Protein AF-A0A2E4EF09-F1 (afdb_monomer_lite)

Sequence (133 aa):
MNRYTAYLNRLSSGAKNYKALYSLYFTILVFGAIYCLISLTNHYNFRTSALDLGLYTNALYDYVHFQWNDSSVFKMYNENLLADHFDLYLILFSPLSLLFGTYTLLVVQIIALLIGGIGAYRFFGVFGAFSYN

Structure (mmCIF, N/CA/C/O backbone):
data_AF-A0A2E4EF09-F1
#
_entry.id   AF-A0A2E4EF09-F1
#
loop_
_atom_site.group_PDB
_atom_site.id
_atom_site.type_symbol
_atom_site.label_atom_id
_atom_site.label_alt_id
_atom_site.label_comp_id
_atom_site.label_asym_id
_atom_site.label_entity_id
_atom_site.label_seq_id
_atom_site.pdbx_PDB_ins_code
_atom_site.Cartn_x
_atom_site.Cartn_y
_atom_site.Cartn_z
_atom_site.occupancy
_atom_site.B_iso_or_equiv
_atom_site.auth_seq_id
_atom_site.auth_comp_id
_atom_site.auth_asym_id
_atom_site.auth_atom_id
_atom_site.pdbx_PDB_model_num
ATOM 1 N N . MET A 1 1 ? -37.677 -8.044 32.636 1.00 61.81 1 MET A N 1
ATOM 2 C CA . MET A 1 1 ? -36.962 -6.901 32.017 1.00 61.81 1 MET A CA 1
ATOM 3 C C . MET A 1 1 ? -37.975 -6.072 31.230 1.00 61.81 1 MET A C 1
ATOM 5 O O . MET A 1 1 ? -38.711 -6.656 30.445 1.00 61.81 1 MET A O 1
ATOM 9 N N . ASN A 1 2 ? -38.110 -4.767 31.498 1.00 84.56 2 ASN A N 1
ATOM 10 C CA . ASN A 1 2 ? -39.170 -3.930 30.911 1.00 84.56 2 ASN A CA 1
ATOM 11 C C . ASN A 1 2 ? -38.791 -3.496 29.474 1.00 84.56 2 ASN A C 1
ATOM 13 O O . ASN A 1 2 ? -37.615 -3.273 29.180 1.00 84.56 2 ASN A O 1
ATOM 17 N N . ARG A 1 3 ? -39.772 -3.369 28.567 1.00 81.12 3 ARG A N 1
ATOM 18 C CA . ARG A 1 3 ? -39.543 -2.981 27.157 1.00 81.12 3 ARG A CA 1
ATOM 19 C C . ARG A 1 3 ? -38.829 -1.630 27.041 1.00 81.12 3 ARG A C 1
ATOM 21 O O . ARG A 1 3 ? -38.003 -1.447 26.153 1.00 81.12 3 ARG A O 1
ATOM 28 N N . TYR A 1 4 ? -39.092 -0.726 27.983 1.00 75.88 4 TYR A N 1
ATOM 29 C CA . TYR A 1 4 ? -38.447 0.584 28.051 1.00 75.88 4 TYR A CA 1
ATOM 30 C C . TYR A 1 4 ? -36.937 0.482 28.324 1.00 75.88 4 TYR A C 1
ATOM 32 O O . TYR A 1 4 ? -36.133 1.128 27.657 1.00 75.88 4 TYR A O 1
ATOM 40 N N . THR A 1 5 ? -36.524 -0.403 29.239 1.00 79.44 5 THR A N 1
ATOM 41 C CA . THR A 1 5 ? -35.105 -0.635 29.554 1.00 79.44 5 THR A CA 1
ATOM 42 C C . THR A 1 5 ? -34.360 -1.274 28.380 1.00 79.44 5 THR A C 1
ATOM 44 O O . THR A 1 5 ? -33.221 -0.908 28.100 1.00 79.44 5 THR A O 1
ATOM 47 N N . ALA A 1 6 ? -35.010 -2.174 27.634 1.00 76.56 6 ALA A N 1
ATOM 48 C CA . ALA A 1 6 ? -34.440 -2.743 26.411 1.00 76.56 6 ALA A CA 1
ATOM 49 C C . ALA A 1 6 ? -34.241 -1.686 25.304 1.00 76.56 6 ALA A C 1
ATOM 51 O O . ALA A 1 6 ? -33.236 -1.719 24.593 1.00 76.56 6 ALA A O 1
ATOM 52 N N . TYR A 1 7 ? -35.164 -0.725 25.183 1.00 76.81 7 TYR A N 1
ATOM 53 C CA . TYR A 1 7 ? -35.072 0.363 24.206 1.00 76.81 7 TYR A CA 1
ATOM 54 C C . TYR A 1 7 ? -33.916 1.323 24.519 1.00 76.81 7 TYR A C 1
ATOM 56 O O . TYR A 1 7 ? -33.103 1.622 23.645 1.00 76.81 7 TYR A O 1
ATOM 64 N N . LEU A 1 8 ? -33.778 1.732 25.785 1.00 80.38 8 LEU A N 1
ATOM 65 C CA . LEU A 1 8 ? -32.675 2.589 26.233 1.00 80.38 8 LEU A CA 1
ATOM 66 C C . LEU A 1 8 ? -31.306 1.912 26.056 1.00 80.38 8 LEU A C 1
ATOM 68 O O . LEU A 1 8 ? -30.365 2.549 25.584 1.00 80.38 8 LEU A O 1
ATOM 72 N N . ASN A 1 9 ? -31.204 0.609 26.338 1.00 76.62 9 ASN A N 1
ATOM 73 C CA . ASN A 1 9 ? -29.974 -0.153 26.098 1.00 76.62 9 ASN A CA 1
ATOM 74 C C . ASN A 1 9 ? -29.621 -0.247 24.604 1.00 76.62 9 ASN A C 1
ATOM 76 O O . ASN A 1 9 ? -28.446 -0.148 24.248 1.00 76.62 9 ASN A O 1
ATOM 80 N N . ARG A 1 10 ? -30.608 -0.380 23.705 1.00 74.25 10 ARG A N 1
ATOM 81 C CA . ARG A 1 10 ? -30.375 -0.329 22.248 1.00 74.25 10 ARG A CA 1
ATOM 82 C C . ARG A 1 10 ? -29.893 1.044 21.778 1.00 74.25 10 ARG A C 1
ATOM 84 O O . ARG A 1 10 ? -28.962 1.110 20.983 1.00 74.25 10 ARG A O 1
ATOM 91 N N . LEU A 1 11 ? -30.474 2.128 22.289 1.00 76.38 11 LEU A N 1
ATOM 92 C CA . LEU A 1 11 ? -30.035 3.487 21.955 1.00 76.38 11 LEU A CA 1
ATOM 93 C C . LEU A 1 11 ? -28.610 3.765 22.455 1.00 76.38 11 LEU A C 1
ATOM 95 O O . LEU A 1 11 ? -27.786 4.284 21.706 1.00 76.38 11 LEU A O 1
ATOM 99 N N . SER A 1 12 ? -28.300 3.367 23.691 1.00 77.06 12 SER A N 1
ATOM 100 C CA . SER A 1 12 ? -26.972 3.538 24.294 1.00 77.06 12 SER A CA 1
ATOM 101 C C . SER A 1 12 ? -25.892 2.688 23.610 1.00 77.06 12 SER A C 1
ATOM 103 O O . SER A 1 12 ? -24.807 3.184 23.305 1.00 77.06 12 SER A O 1
ATOM 105 N N . SER A 1 13 ? -26.192 1.422 23.296 1.00 71.62 13 SER A N 1
ATOM 106 C CA . SER A 1 13 ? -25.269 0.545 22.557 1.00 71.62 13 SER A CA 1
ATOM 107 C C . SER A 1 13 ? -25.037 1.034 21.130 1.00 71.62 13 SER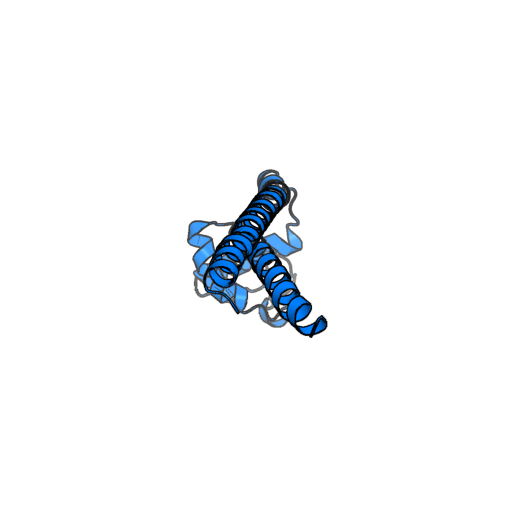 A C 1
ATOM 109 O O . SER A 1 13 ? -23.886 1.127 20.705 1.00 71.62 13 SER A O 1
ATOM 111 N N . GLY A 1 14 ? -26.098 1.454 20.431 1.00 70.12 14 GLY A N 1
ATOM 112 C CA . GLY A 1 14 ? -25.984 2.179 19.167 1.00 70.12 14 GLY A CA 1
ATOM 113 C 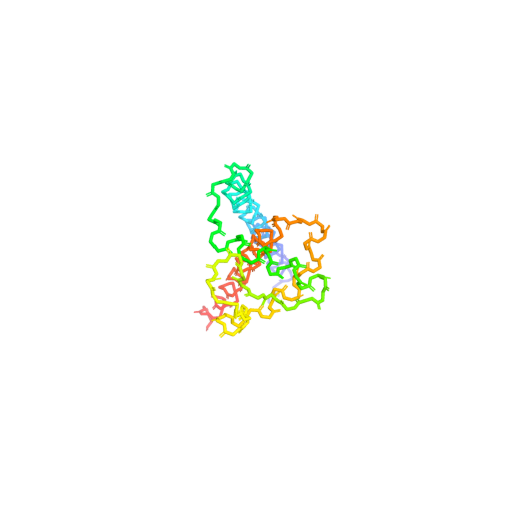C . GLY A 1 14 ? -25.028 3.362 19.301 1.00 70.12 14 GLY A C 1
ATOM 114 O O . GLY A 1 14 ? -24.131 3.514 18.475 1.00 70.12 14 GLY A O 1
ATOM 115 N N . ALA A 1 15 ? -25.133 4.111 20.407 1.00 67.19 15 ALA A N 1
ATOM 116 C CA . ALA A 1 15 ? -24.292 5.268 20.677 1.00 67.19 15 ALA A CA 1
ATOM 117 C C . ALA A 1 15 ? -22.819 5.048 20.872 1.00 67.19 15 ALA A C 1
ATOM 119 O O . ALA A 1 15 ? -21.976 5.796 20.362 1.00 67.19 15 ALA A O 1
ATOM 120 N N . LYS A 1 16 ? -22.506 3.987 21.585 1.00 71.75 16 LYS A N 1
ATOM 121 C CA . LYS A 1 16 ? -21.135 3.558 21.751 1.00 71.75 16 LYS A CA 1
ATOM 122 C C . LYS A 1 16 ? -20.540 3.117 20.408 1.00 71.75 16 LYS A C 1
ATOM 124 O O . LYS A 1 16 ? -19.398 3.465 20.115 1.00 71.75 16 LYS A O 1
ATOM 129 N N . ASN A 1 17 ? -21.336 2.453 19.566 1.00 77.00 17 ASN A N 1
ATOM 130 C CA . ASN A 1 17 ? -20.893 1.950 18.266 1.00 77.00 17 ASN A CA 1
ATOM 131 C C . ASN A 1 17 ? -20.551 3.073 17.281 1.00 77.00 17 ASN A C 1
ATOM 133 O O . ASN A 1 17 ? -19.489 3.020 16.664 1.00 77.00 17 ASN A O 1
ATOM 137 N N . TYR A 1 18 ? -21.381 4.117 17.155 1.00 77.50 18 TYR A N 1
ATOM 138 C CA . TYR A 1 18 ? -21.050 5.211 16.234 1.00 77.50 18 TYR A CA 1
ATOM 139 C C . TYR A 1 18 ? -19.803 5.989 16.665 1.00 77.50 18 TYR A C 1
ATOM 141 O O . TYR A 1 18 ? -18.945 6.263 15.830 1.00 77.50 18 TYR A O 1
ATOM 149 N N . LYS A 1 19 ? -19.625 6.272 17.963 1.00 80.56 19 LYS A N 1
ATOM 150 C CA . LYS A 1 19 ? -18.399 6.929 18.459 1.00 80.56 19 LYS A CA 1
ATOM 151 C C . LYS A 1 19 ? -17.141 6.099 18.186 1.00 80.56 19 LYS A C 1
ATOM 153 O O . LYS A 1 19 ? -16.126 6.651 17.770 1.00 80.56 19 LYS A O 1
ATOM 158 N N . ALA A 1 20 ? -17.220 4.785 18.390 1.00 82.75 20 ALA A N 1
ATOM 159 C CA . ALA A 1 20 ? -16.126 3.861 18.115 1.00 82.75 20 ALA A CA 1
ATOM 160 C C . ALA A 1 20 ? -15.753 3.835 16.622 1.00 82.75 20 ALA A C 1
ATOM 162 O O . ALA A 1 20 ? -14.573 3.893 16.283 1.00 82.75 20 ALA A O 1
ATOM 163 N N . LEU A 1 21 ? -16.751 3.837 15.732 1.00 84.69 21 LEU A N 1
ATOM 164 C CA . LEU A 1 21 ? -16.536 3.908 14.286 1.00 84.69 21 LEU A CA 1
ATOM 165 C C . LEU A 1 21 ? -15.868 5.221 13.867 1.00 84.69 21 LEU A C 1
ATOM 167 O O . LEU A 1 21 ? -14.877 5.187 13.143 1.00 84.69 21 LEU A O 1
ATOM 171 N N . TYR A 1 22 ? -16.357 6.371 14.345 1.00 89.00 22 TYR A N 1
ATOM 172 C CA . TYR A 1 22 ? -15.730 7.663 14.042 1.00 89.00 22 TYR A CA 1
ATOM 173 C C . TYR A 1 22 ? -14.288 7.734 14.543 1.00 89.00 22 TYR A C 1
ATOM 175 O O . TYR A 1 22 ? -13.420 8.223 13.826 1.00 89.00 22 TYR A O 1
ATOM 183 N N . SER A 1 23 ? -14.025 7.209 15.743 1.00 88.56 23 SER A N 1
ATOM 184 C CA . SER A 1 23 ? -12.674 7.125 16.297 1.00 88.56 23 SER A CA 1
ATOM 185 C C . SER A 1 23 ? -11.752 6.288 15.404 1.00 88.56 23 SER A C 1
ATOM 187 O O . SER A 1 23 ? -10.675 6.757 15.049 1.00 88.56 23 SER A O 1
ATOM 189 N N . LEU A 1 24 ? -12.204 5.113 14.953 1.00 90.44 24 LEU A N 1
ATOM 190 C CA . LEU A 1 24 ? -11.444 4.255 14.043 1.00 90.44 24 LEU A CA 1
ATOM 191 C C . LEU A 1 24 ? -11.136 4.955 12.711 1.00 90.44 24 LEU A C 1
ATOM 193 O O . LEU A 1 24 ? -9.980 4.987 12.292 1.00 90.44 24 LEU A O 1
ATOM 197 N N . TYR A 1 25 ? -12.147 5.531 12.051 1.00 93.06 25 TYR A N 1
ATOM 198 C CA . TYR A 1 25 ? -11.949 6.228 10.776 1.00 93.06 25 TYR A CA 1
ATOM 199 C C . TYR A 1 25 ? -11.010 7.424 10.916 1.00 93.06 25 TYR A C 1
ATOM 201 O O . TYR A 1 25 ? -10.157 7.635 10.055 1.00 93.06 25 TYR A O 1
ATOM 209 N N . PHE A 1 26 ? -11.126 8.175 12.012 1.00 94.56 26 PHE A N 1
ATOM 210 C CA . PHE A 1 26 ? -10.224 9.281 12.305 1.00 94.56 26 PHE A CA 1
ATOM 211 C C . PHE A 1 26 ? -8.778 8.799 12.460 1.00 94.56 26 PHE A C 1
ATOM 213 O O . PHE A 1 26 ? -7.880 9.359 11.837 1.00 94.56 26 PHE A O 1
ATOM 220 N N . THR A 1 27 ? -8.545 7.723 13.217 1.00 93.94 27 THR A N 1
ATOM 221 C CA . THR A 1 27 ? -7.209 7.133 13.367 1.00 93.94 27 THR A CA 1
ATOM 222 C C . THR A 1 27 ? -6.644 6.666 12.025 1.00 93.94 27 THR A C 1
ATOM 224 O O . THR A 1 27 ? -5.507 7.000 11.704 1.00 93.94 27 THR A O 1
ATOM 227 N N . ILE A 1 28 ? -7.431 5.959 11.209 1.00 96.31 28 ILE A N 1
ATOM 228 C CA . ILE A 1 28 ? -7.008 5.508 9.872 1.00 96.31 28 ILE A CA 1
ATOM 229 C C . ILE A 1 28 ? -6.612 6.696 8.996 1.00 96.31 28 ILE A C 1
ATOM 231 O O . ILE A 1 28 ? -5.577 6.647 8.339 1.00 96.31 28 ILE A O 1
ATOM 235 N N . LEU A 1 29 ? -7.408 7.768 9.001 1.00 96.62 29 LEU A N 1
ATOM 236 C CA . LEU A 1 29 ? -7.135 8.960 8.203 1.00 96.62 29 LEU A CA 1
ATOM 237 C C . LEU A 1 29 ? -5.840 9.642 8.651 1.00 96.62 29 LEU A C 1
ATOM 239 O O . LEU A 1 29 ? -4.995 9.950 7.813 1.00 96.62 29 LEU A O 1
ATOM 243 N N . VAL A 1 30 ? -5.658 9.836 9.960 1.00 97.31 30 VAL A N 1
ATOM 244 C CA . VAL A 1 30 ? -4.454 10.465 10.521 1.00 97.31 30 VAL A CA 1
ATOM 245 C C . VAL A 1 30 ? -3.206 9.656 10.180 1.00 97.31 30 VAL A C 1
ATOM 247 O O . VAL A 1 30 ? -2.250 10.205 9.636 1.00 97.31 30 VAL A O 1
ATOM 250 N N . PHE A 1 31 ? -3.208 8.348 10.445 1.00 95.81 31 PHE A N 1
ATOM 251 C CA . PHE A 1 31 ? -2.049 7.506 10.151 1.00 95.81 31 PHE A CA 1
ATOM 252 C C . PHE A 1 31 ? -1.819 7.344 8.648 1.00 95.81 31 PHE A C 1
ATOM 254 O O . PHE A 1 31 ? -0.674 7.386 8.210 1.00 95.81 31 PHE A O 1
ATOM 261 N N . GLY A 1 32 ? -2.880 7.249 7.843 1.00 96.81 32 GLY A N 1
ATOM 262 C CA . GLY A 1 32 ? -2.780 7.249 6.385 1.00 96.81 32 GLY A CA 1
ATOM 263 C C . GLY A 1 32 ? -2.093 8.511 5.866 1.00 96.81 32 GLY A C 1
ATOM 264 O O . GLY A 1 32 ? -1.146 8.416 5.091 1.00 96.81 32 GLY A O 1
ATOM 265 N N . ALA A 1 33 ? -2.492 9.687 6.359 1.00 97.25 33 ALA A N 1
ATOM 266 C CA . ALA A 1 33 ? -1.851 10.951 6.007 1.00 97.25 33 ALA A CA 1
ATOM 267 C C . ALA A 1 33 ? -0.373 10.989 6.426 1.00 97.25 33 ALA A C 1
ATOM 269 O O . ALA A 1 33 ? 0.475 11.382 5.627 1.00 97.25 33 ALA A O 1
ATOM 270 N N . ILE A 1 34 ? -0.045 10.532 7.640 1.00 96.50 34 ILE A N 1
ATOM 271 C CA . ILE A 1 34 ? 1.340 10.463 8.129 1.00 96.50 34 ILE A CA 1
ATOM 272 C C . ILE A 1 34 ? 2.189 9.548 7.238 1.00 96.50 34 ILE A C 1
ATOM 274 O O 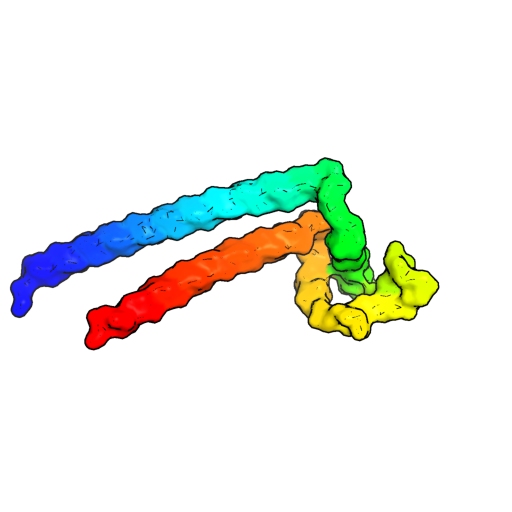. ILE A 1 34 ? 3.262 9.954 6.791 1.00 96.50 34 ILE A O 1
ATOM 278 N N . TYR A 1 35 ? 1.719 8.336 6.932 1.00 95.06 35 TYR A N 1
ATOM 279 C CA . TYR A 1 35 ? 2.474 7.402 6.098 1.00 95.06 35 TYR A CA 1
ATOM 280 C C . TYR A 1 35 ? 2.630 7.899 4.660 1.00 95.06 35 TYR A C 1
ATOM 282 O O . TYR A 1 35 ? 3.711 7.743 4.090 1.00 95.06 35 TYR A O 1
ATOM 290 N N . CYS A 1 36 ? 1.614 8.554 4.092 1.00 94.62 36 CYS A N 1
ATOM 291 C CA . CYS A 1 36 ? 1.729 9.227 2.798 1.00 94.62 36 CYS A CA 1
ATOM 292 C C . CYS A 1 36 ? 2.784 10.341 2.834 1.00 94.62 36 CYS A C 1
ATOM 294 O O . CYS A 1 36 ? 3.650 10.391 1.963 1.00 94.62 36 CYS A O 1
ATOM 296 N N . LEU A 1 37 ? 2.760 11.202 3.856 1.00 94.69 37 LEU A N 1
ATOM 297 C CA . LEU A 1 37 ? 3.719 12.301 3.998 1.00 94.69 37 LEU A CA 1
ATOM 298 C C . LEU A 1 37 ? 5.154 11.804 4.163 1.00 94.69 37 LEU A C 1
ATOM 300 O O . LEU A 1 37 ? 6.064 12.420 3.621 1.00 94.69 37 LEU A O 1
ATOM 304 N N . ILE A 1 38 ? 5.368 10.698 4.872 1.00 93.00 38 ILE A N 1
ATOM 305 C CA . ILE A 1 38 ? 6.703 10.120 5.037 1.00 93.00 38 ILE A CA 1
ATOM 306 C C . ILE A 1 38 ? 7.152 9.445 3.739 1.00 93.00 38 ILE A C 1
ATOM 308 O O . ILE A 1 38 ? 8.219 9.757 3.220 1.00 93.00 38 ILE A O 1
ATOM 312 N N . SER A 1 39 ? 6.362 8.513 3.208 1.00 92.88 39 SER A N 1
ATOM 313 C CA . SER A 1 39 ? 6.798 7.657 2.099 1.00 92.88 39 SER A CA 1
ATOM 314 C C . SER A 1 39 ? 6.784 8.379 0.750 1.00 92.88 39 SER A C 1
ATOM 316 O O . SER A 1 39 ? 7.806 8.413 0.067 1.00 92.88 39 SER A O 1
ATOM 318 N N . LEU A 1 40 ? 5.664 9.008 0.378 1.00 93.12 40 LEU A N 1
ATOM 319 C CA . LEU A 1 40 ? 5.483 9.607 -0.946 1.00 93.12 40 LEU A CA 1
ATOM 320 C C . LEU A 1 40 ? 6.342 10.858 -1.107 1.00 93.12 40 LEU A C 1
ATOM 322 O O . LEU A 1 40 ? 6.965 11.035 -2.151 1.00 93.12 40 LEU A O 1
ATOM 326 N N . THR A 1 41 ? 6.435 11.695 -0.069 1.00 93.88 41 THR A N 1
ATOM 327 C CA . THR A 1 41 ? 7.294 12.889 -0.102 1.00 93.88 41 THR A CA 1
ATOM 328 C C . THR A 1 41 ? 8.764 12.503 -0.187 1.00 93.88 41 THR A C 1
ATOM 330 O O . THR A 1 41 ? 9.507 13.111 -0.954 1.00 93.88 41 THR A O 1
ATOM 333 N N . ASN A 1 42 ? 9.211 11.488 0.562 1.00 92.00 42 ASN A N 1
ATOM 334 C CA . ASN A 1 42 ? 10.595 11.031 0.451 1.00 92.00 42 ASN A CA 1
ATOM 335 C C . ASN A 1 42 ? 10.874 10.434 -0.927 1.00 92.00 42 ASN A C 1
ATOM 337 O O . ASN A 1 42 ? 11.923 10.726 -1.492 1.00 92.00 42 ASN A O 1
ATOM 341 N N . HIS A 1 43 ? 9.942 9.667 -1.493 1.00 93.25 43 HIS A N 1
ATOM 342 C CA . HIS A 1 43 ? 10.104 9.113 -2.834 1.00 93.25 43 HIS A CA 1
ATOM 343 C C . HIS A 1 43 ? 10.158 10.202 -3.909 1.00 93.25 43 HIS A C 1
ATOM 345 O O . HIS A 1 43 ? 11.061 10.199 -4.738 1.00 93.25 43 HIS A O 1
ATOM 351 N N . TYR A 1 44 ? 9.262 11.191 -3.834 1.00 92.56 44 TYR A N 1
ATOM 352 C CA . TYR A 1 44 ? 9.256 12.348 -4.731 1.00 92.56 44 TYR A CA 1
ATOM 353 C C . TYR A 1 44 ? 10.568 13.146 -4.670 1.00 92.56 44 TYR A C 1
ATOM 355 O O . TYR A 1 44 ? 11.056 13.628 -5.684 1.00 92.56 44 TYR A O 1
ATOM 363 N N . ASN A 1 45 ? 11.168 13.254 -3.481 1.00 92.62 45 ASN A N 1
ATOM 364 C CA . ASN A 1 45 ? 12.455 13.922 -3.286 1.00 92.62 45 ASN A CA 1
ATOM 365 C C . ASN A 1 45 ? 13.669 12.994 -3.487 1.00 92.62 45 ASN A C 1
ATOM 367 O O . ASN A 1 45 ? 14.776 13.379 -3.121 1.00 92.62 45 ASN A O 1
ATOM 371 N N . PHE A 1 46 ? 13.485 11.777 -4.015 1.00 87.25 46 PHE A N 1
ATOM 372 C CA . PHE A 1 46 ? 14.550 10.783 -4.228 1.00 87.25 46 PHE A CA 1
ATOM 373 C C . PHE A 1 46 ? 15.339 10.412 -2.957 1.00 87.25 46 PHE A C 1
ATOM 375 O O . PHE A 1 46 ? 16.514 10.062 -3.006 1.00 87.25 46 PHE A O 1
ATOM 382 N N . ARG A 1 47 ? 14.684 10.475 -1.793 1.00 86.88 47 ARG A N 1
ATOM 383 C CA . ARG A 1 47 ? 15.250 10.143 -0.472 1.00 86.88 47 ARG A CA 1
ATOM 384 C C . ARG A 1 47 ? 14.913 8.725 -0.004 1.00 86.88 47 ARG A C 1
ATOM 386 O O . ARG A 1 47 ? 15.245 8.362 1.120 1.00 86.88 47 ARG A O 1
ATOM 393 N N . THR A 1 48 ? 14.223 7.935 -0.823 1.00 82.69 48 THR A N 1
ATOM 394 C CA . THR A 1 48 ? 13.965 6.510 -0.562 1.00 82.69 48 THR A CA 1
ATOM 395 C C . THR A 1 48 ? 15.153 5.644 -0.967 1.00 82.69 48 THR A C 1
ATOM 397 O O . THR A 1 48 ? 15.778 5.902 -1.993 1.00 82.69 48 THR A O 1
ATOM 400 N N . SER A 1 49 ? 15.423 4.591 -0.193 1.00 75.12 49 SER A N 1
ATOM 401 C CA . SER A 1 49 ? 16.494 3.630 -0.468 1.00 75.12 49 SER A CA 1
ATOM 402 C C . SER A 1 49 ? 16.336 2.997 -1.849 1.00 75.12 49 SER A C 1
ATOM 404 O O . SER A 1 49 ? 15.390 2.248 -2.090 1.00 75.12 49 SER A O 1
ATOM 406 N N . ALA A 1 50 ? 17.287 3.277 -2.741 1.00 68.75 50 ALA A N 1
ATOM 407 C CA . ALA A 1 50 ? 17.330 2.668 -4.067 1.00 68.75 50 ALA A CA 1
ATOM 408 C C . ALA A 1 50 ? 17.603 1.157 -4.001 1.00 68.75 50 ALA A C 1
ATOM 410 O O . ALA A 1 50 ? 17.103 0.428 -4.848 1.00 68.75 50 ALA A O 1
ATOM 411 N N . LEU A 1 51 ? 18.346 0.702 -2.983 1.00 69.62 51 LEU A N 1
ATOM 412 C CA . LEU A 1 51 ? 18.713 -0.704 -2.809 1.00 69.62 51 LEU A CA 1
ATOM 413 C C . LEU A 1 51 ? 17.482 -1.606 -2.680 1.00 69.62 51 LEU A C 1
ATOM 415 O O . LEU A 1 51 ? 17.349 -2.551 -3.440 1.00 69.62 51 LEU A O 1
ATOM 419 N N . ASP A 1 52 ? 16.560 -1.279 -1.775 1.00 75.81 52 ASP A N 1
ATOM 420 C CA . ASP A 1 52 ? 15.379 -2.118 -1.563 1.00 75.81 52 ASP A CA 1
ATOM 421 C C . ASP A 1 52 ? 14.281 -1.761 -2.574 1.00 75.81 52 ASP A C 1
ATOM 423 O O . ASP A 1 52 ? 13.872 -2.576 -3.399 1.00 75.81 52 ASP A O 1
ATOM 427 N N . LEU A 1 53 ? 13.818 -0.505 -2.572 1.00 82.31 53 LEU A N 1
ATOM 428 C CA . LEU A 1 53 ? 12.667 -0.105 -3.386 1.00 82.31 53 LEU A CA 1
ATOM 429 C C . LEU A 1 53 ? 12.973 -0.140 -4.889 1.00 82.31 53 LEU A C 1
ATOM 431 O O . LEU A 1 53 ? 12.099 -0.488 -5.682 1.00 82.31 53 LEU A O 1
ATOM 435 N N . GLY A 1 54 ? 14.193 0.221 -5.289 1.00 83.06 54 GLY A N 1
ATOM 436 C CA . GLY A 1 54 ? 14.608 0.212 -6.693 1.00 83.06 54 GLY A CA 1
ATOM 437 C C . GLY A 1 54 ? 14.732 -1.204 -7.248 1.00 83.06 54 GLY A C 1
ATOM 438 O O . GLY A 1 54 ? 14.238 -1.460 -8.345 1.00 83.06 54 GLY A O 1
ATOM 439 N N . LEU A 1 55 ? 15.294 -2.132 -6.467 1.00 83.81 55 LEU A N 1
ATOM 440 C CA . LEU A 1 55 ? 15.372 -3.551 -6.815 1.00 83.81 55 LEU A CA 1
ATOM 441 C C . LEU A 1 55 ? 13.976 -4.144 -7.040 1.00 83.81 55 LEU A C 1
ATOM 443 O O . LEU A 1 55 ? 13.702 -4.703 -8.101 1.00 83.81 55 LEU A O 1
ATOM 447 N N . TYR A 1 56 ? 13.056 -3.949 -6.092 1.00 8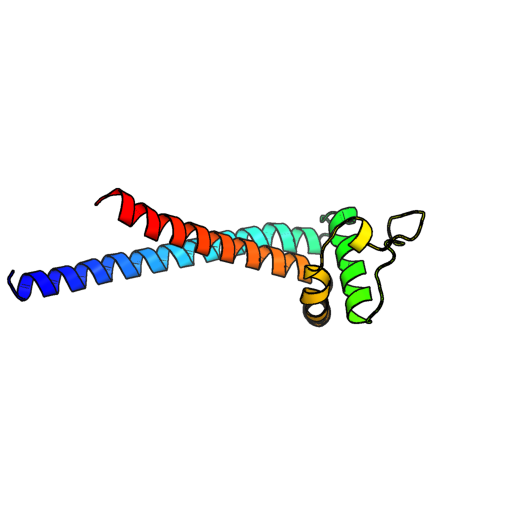6.75 56 TYR A N 1
ATOM 448 C CA . TYR A 1 56 ? 11.698 -4.472 -6.236 1.00 86.75 56 TYR A CA 1
ATOM 449 C C . TYR A 1 56 ? 10.908 -3.786 -7.355 1.00 86.75 56 TYR A C 1
ATOM 451 O O . TYR A 1 56 ? 10.098 -4.430 -8.015 1.00 86.75 56 TYR A O 1
ATOM 459 N N . THR A 1 57 ? 11.151 -2.501 -7.621 1.00 86.81 57 THR A N 1
ATOM 460 C CA . THR A 1 57 ? 10.521 -1.799 -8.752 1.00 86.81 57 THR A CA 1
ATOM 461 C C . THR A 1 57 ? 11.006 -2.344 -10.096 1.00 86.81 57 THR A C 1
ATOM 463 O O . THR A 1 57 ? 10.202 -2.502 -11.014 1.00 86.81 57 THR A O 1
ATOM 466 N N . ASN A 1 58 ? 12.294 -2.676 -10.213 1.00 87.12 58 ASN A N 1
ATOM 467 C CA . ASN A 1 58 ? 12.831 -3.353 -11.391 1.00 87.12 58 ASN A CA 1
ATOM 468 C C . ASN A 1 58 ? 12.225 -4.757 -11.555 1.00 87.12 58 ASN A C 1
ATOM 470 O O . ASN A 1 58 ? 11.772 -5.094 -12.644 1.00 87.12 58 ASN A O 1
ATOM 474 N N . ALA A 1 59 ? 12.076 -5.511 -10.463 1.00 87.88 59 ALA A N 1
ATOM 475 C CA . ALA A 1 59 ? 11.396 -6.803 -10.503 1.00 87.88 59 ALA A CA 1
ATOM 476 C C . ALA A 1 59 ? 9.930 -6.695 -10.954 1.00 87.88 59 ALA A C 1
ATOM 478 O O . ALA A 1 59 ? 9.479 -7.500 -11.767 1.00 87.88 59 ALA A O 1
ATOM 479 N N . LEU A 1 60 ? 9.186 -5.680 -10.493 1.00 89.31 60 LEU A N 1
ATOM 480 C CA . LEU A 1 60 ? 7.822 -5.433 -10.977 1.00 89.31 60 LEU A CA 1
ATOM 481 C C . LEU A 1 60 ? 7.790 -5.171 -12.485 1.00 89.31 60 LEU A C 1
ATOM 483 O O . LEU A 1 60 ? 6.893 -5.678 -13.157 1.00 89.31 60 LEU A O 1
ATOM 487 N N . TYR A 1 61 ? 8.749 -4.402 -13.009 1.00 87.69 61 TYR A N 1
ATOM 488 C CA . TYR A 1 61 ? 8.846 -4.134 -14.442 1.00 87.69 61 TYR A CA 1
ATOM 489 C C . TYR A 1 61 ? 9.022 -5.432 -15.233 1.00 87.69 61 TYR A C 1
ATOM 491 O O . TYR A 1 61 ? 8.245 -5.682 -16.155 1.00 87.69 61 TYR A O 1
ATOM 499 N N . ASP A 1 62 ? 9.960 -6.291 -14.837 1.00 87.31 62 ASP A N 1
ATOM 500 C CA . ASP A 1 62 ? 10.206 -7.559 -15.533 1.00 87.31 62 ASP A CA 1
ATOM 501 C C . ASP A 1 62 ? 8.980 -8.478 -15.469 1.00 87.31 62 ASP A C 1
ATOM 503 O O . ASP A 1 62 ? 8.543 -9.014 -16.490 1.00 87.31 62 ASP A O 1
ATOM 507 N N . TYR A 1 63 ? 8.337 -8.584 -14.301 1.00 89.00 63 TYR A N 1
ATOM 508 C CA . TYR A 1 63 ? 7.144 -9.415 -14.135 1.00 89.00 63 TYR A CA 1
ATOM 509 C C . TYR A 1 63 ? 5.942 -8.925 -14.948 1.00 89.00 63 TYR A C 1
ATOM 511 O O . TYR A 1 63 ? 5.158 -9.752 -15.412 1.00 89.00 63 TYR A O 1
ATOM 519 N N . VAL A 1 64 ? 5.785 -7.613 -15.161 1.00 90.88 64 VAL A N 1
ATOM 520 C CA . VAL A 1 64 ? 4.754 -7.075 -16.070 1.00 90.88 64 VAL A CA 1
ATOM 521 C C . VAL A 1 64 ? 5.018 -7.466 -17.522 1.00 90.88 64 VAL A C 1
ATOM 523 O O . VAL A 1 64 ? 4.072 -7.707 -18.270 1.00 90.88 64 VAL A O 1
ATOM 526 N N . HIS A 1 65 ? 6.285 -7.568 -17.921 1.00 89.00 65 HIS A N 1
ATOM 527 C CA . HIS A 1 65 ? 6.686 -7.982 -19.268 1.00 89.00 65 HIS A CA 1
ATOM 528 C C . HIS A 1 65 ? 6.805 -9.507 -19.410 1.00 89.00 65 HIS A C 1
ATOM 530 O O . HIS A 1 65 ? 7.278 -9.994 -20.436 1.00 89.00 65 HIS A O 1
ATOM 536 N N . PHE A 1 66 ? 6.339 -10.266 -18.409 1.00 85.81 66 PHE A N 1
ATOM 537 C CA . PHE A 1 66 ? 6.430 -11.728 -18.346 1.00 85.81 66 PHE A CA 1
ATOM 538 C C . PHE A 1 66 ? 7.872 -12.254 -18.408 1.00 85.81 66 PHE A C 1
ATOM 540 O O . PHE A 1 66 ? 8.133 -13.343 -18.924 1.00 85.81 66 PHE A O 1
ATOM 547 N N . GLN A 1 67 ? 8.812 -11.482 -17.868 1.00 85.19 67 GLN A N 1
ATOM 548 C CA . GLN A 1 67 ? 10.219 -11.833 -17.747 1.00 85.19 67 GLN A CA 1
ATOM 549 C C . GLN A 1 67 ? 10.550 -12.168 -16.292 1.00 85.19 67 GLN A C 1
ATOM 551 O O . GLN A 1 67 ? 9.972 -11.620 -15.352 1.00 85.19 67 GLN A O 1
ATOM 556 N N . TRP A 1 68 ? 11.485 -13.093 -16.097 1.00 81.06 68 TRP A N 1
ATOM 557 C CA . TRP A 1 68 ? 12.045 -13.345 -14.774 1.00 81.06 68 TRP A CA 1
ATOM 558 C C . TRP A 1 68 ? 13.046 -12.246 -14.446 1.00 81.06 68 TRP A C 1
ATOM 560 O O . TRP A 1 68 ? 13.910 -11.956 -15.271 1.00 81.06 68 TRP A O 1
ATOM 570 N N . ASN A 1 69 ? 12.947 -11.672 -13.248 1.00 80.75 69 ASN A N 1
ATOM 571 C CA . ASN A 1 69 ? 13.933 -10.703 -12.795 1.00 80.75 69 ASN A CA 1
ATOM 572 C C . ASN A 1 69 ? 15.279 -11.398 -12.564 1.00 80.75 69 ASN A C 1
ATOM 574 O O . ASN A 1 69 ? 15.322 -12.447 -11.923 1.00 80.75 69 ASN A O 1
ATOM 578 N N . ASP A 1 70 ? 16.363 -10.818 -13.070 1.00 70.12 70 ASP A N 1
ATOM 579 C CA . ASP A 1 70 ? 17.711 -11.390 -13.011 1.00 70.12 70 ASP A CA 1
ATOM 580 C C . ASP A 1 70 ? 18.639 -10.685 -12.000 1.00 70.12 70 ASP A C 1
ATOM 582 O O . ASP A 1 70 ? 19.839 -10.957 -11.972 1.00 70.12 70 ASP A O 1
ATOM 586 N N . SER A 1 71 ? 18.091 -9.803 -11.148 1.00 69.06 71 SER A N 1
ATOM 587 C CA . SER A 1 71 ? 18.796 -8.981 -10.143 1.00 69.06 71 SER A CA 1
ATOM 588 C C . SER A 1 71 ? 20.015 -8.205 -10.673 1.00 69.06 71 SER A C 1
ATOM 590 O O . SER A 1 71 ? 20.815 -7.690 -9.882 1.00 69.06 71 SER A O 1
ATOM 592 N N . SER A 1 72 ? 20.162 -8.087 -11.997 1.00 66.88 72 SER A N 1
ATOM 593 C CA . SER A 1 72 ? 21.349 -7.545 -12.678 1.00 66.88 72 SER A CA 1
ATOM 594 C C . SER A 1 72 ? 21.600 -6.067 -12.378 1.00 66.88 72 SER A C 1
ATOM 596 O O . SER A 1 72 ? 22.718 -5.573 -12.504 1.00 66.88 72 SER A O 1
ATOM 598 N N . VAL A 1 73 ? 20.567 -5.360 -11.911 1.00 67.25 73 VAL A N 1
ATOM 599 C CA . VAL A 1 73 ? 20.655 -3.965 -11.462 1.00 67.25 73 VAL A CA 1
ATOM 600 C C . VAL A 1 73 ? 21.572 -3.808 -10.241 1.00 67.25 73 VAL A C 1
ATOM 602 O O . VAL A 1 73 ? 22.128 -2.730 -10.039 1.00 67.25 73 VAL A O 1
ATOM 605 N N . PHE A 1 74 ? 21.762 -4.861 -9.436 1.00 64.06 74 PHE A N 1
ATOM 606 C CA . PHE A 1 74 ? 22.512 -4.777 -8.176 1.00 64.06 74 PHE A CA 1
ATOM 607 C C . PHE A 1 74 ? 23.548 -5.882 -7.960 1.00 64.06 74 PHE A C 1
ATOM 609 O O . PHE A 1 74 ? 24.537 -5.643 -7.265 1.00 64.06 74 PHE A O 1
ATOM 616 N N . LYS A 1 75 ? 23.361 -7.080 -8.523 1.00 63.28 75 LYS A N 1
ATOM 617 C CA . LYS A 1 75 ? 24.318 -8.181 -8.370 1.00 63.28 75 LYS A CA 1
ATOM 618 C C . LYS A 1 75 ? 25.274 -8.247 -9.561 1.00 63.28 75 LYS A C 1
ATOM 620 O O . LYS A 1 75 ? 24.874 -8.114 -10.709 1.00 63.28 75 LYS A O 1
ATOM 625 N N . MET A 1 76 ? 26.554 -8.503 -9.272 1.00 59.66 76 MET A N 1
ATOM 626 C CA . MET A 1 76 ? 27.593 -8.730 -10.292 1.00 59.66 76 MET A CA 1
ATOM 627 C C . MET A 1 76 ? 27.341 -10.012 -11.106 1.00 59.66 76 MET A C 1
ATOM 629 O O . MET A 1 76 ? 27.815 -10.131 -12.233 1.00 59.66 76 MET A O 1
ATOM 633 N N . TYR A 1 77 ? 26.595 -10.957 -10.531 1.00 66.56 77 TYR A N 1
ATOM 634 C CA . TYR A 1 77 ? 26.156 -12.186 -11.176 1.00 66.56 77 TYR A CA 1
ATOM 635 C C . TYR A 1 77 ? 24.632 -12.218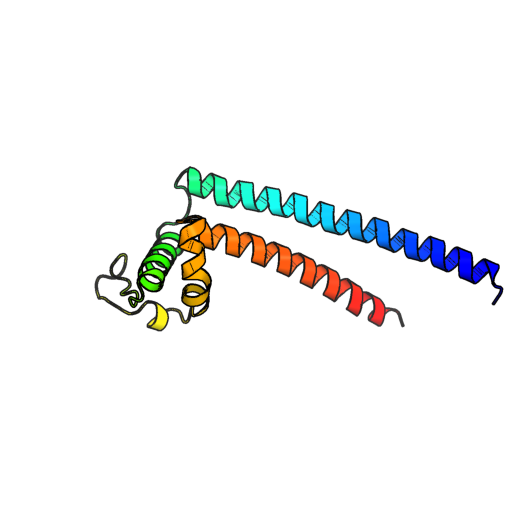 -11.199 1.00 66.56 77 TYR A C 1
ATOM 637 O O . TYR A 1 77 ? 23.994 -11.963 -10.177 1.00 66.56 77 TYR A O 1
ATOM 645 N N . ASN A 1 78 ? 24.071 -12.534 -12.364 1.00 62.69 78 ASN A N 1
ATOM 646 C CA . ASN A 1 78 ? 22.629 -12.603 -12.546 1.00 62.69 78 ASN A CA 1
ATOM 647 C C . ASN A 1 78 ? 22.061 -13.777 -11.748 1.00 62.69 78 ASN A C 1
ATOM 649 O O . ASN A 1 78 ? 22.416 -14.934 -11.980 1.00 62.69 78 ASN A O 1
ATOM 653 N N . GLU A 1 79 ? 21.152 -13.470 -10.835 1.00 68.81 79 GLU A N 1
ATOM 654 C CA . GLU A 1 79 ? 20.436 -14.443 -10.022 1.00 68.81 79 GLU A CA 1
ATOM 655 C C . GLU A 1 79 ? 18.969 -14.050 -9.993 1.00 68.81 79 GLU A C 1
ATOM 657 O O . GLU A 1 79 ? 18.625 -12.871 -9.885 1.00 68.81 79 GLU A O 1
ATOM 662 N N . ASN A 1 80 ? 18.087 -15.043 -10.072 1.00 71.81 80 ASN A N 1
ATOM 663 C CA . ASN A 1 80 ? 16.669 -14.755 -9.966 1.00 71.81 80 ASN A CA 1
ATOM 664 C C . ASN A 1 80 ? 16.371 -14.200 -8.570 1.00 71.81 80 ASN A C 1
ATOM 666 O O . ASN A 1 80 ? 16.721 -14.834 -7.575 1.00 71.81 80 ASN A O 1
ATOM 670 N N . LEU A 1 81 ? 15.708 -13.047 -8.496 1.00 73.06 81 LEU A N 1
ATOM 671 C CA . LEU A 1 81 ? 15.358 -12.414 -7.223 1.00 73.06 81 LEU A CA 1
ATOM 672 C C . LEU A 1 81 ? 14.565 -13.362 -6.309 1.00 73.06 81 LEU A C 1
ATOM 674 O O . LEU A 1 81 ? 14.767 -13.371 -5.100 1.00 73.06 81 LEU A O 1
ATOM 678 N N . LEU A 1 82 ? 13.735 -14.229 -6.902 1.00 70.50 82 LEU A N 1
ATOM 679 C CA . LEU A 1 82 ? 12.959 -15.250 -6.190 1.00 70.50 82 LEU A CA 1
ATOM 680 C C . LEU A 1 82 ? 13.815 -16.311 -5.489 1.00 70.50 82 LEU A C 1
ATOM 682 O O . LEU A 1 82 ? 13.331 -16.966 -4.567 1.00 70.50 82 LEU A O 1
ATOM 686 N N . ALA A 1 83 ? 15.053 -16.516 -5.946 1.00 66.75 83 ALA A N 1
ATOM 687 C CA . ALA A 1 83 ? 15.985 -17.454 -5.330 1.00 66.75 83 ALA A CA 1
ATOM 688 C C . ALA A 1 83 ? 16.607 -16.888 -4.045 1.00 66.75 83 ALA A C 1
ATOM 690 O O . ALA A 1 83 ? 16.978 -17.661 -3.167 1.00 66.75 83 ALA A O 1
ATOM 691 N N . ASP A 1 84 ? 16.695 -15.560 -3.933 1.00 65.50 84 ASP A N 1
ATOM 692 C CA . ASP A 1 84 ? 17.235 -14.866 -2.762 1.00 65.50 84 ASP A CA 1
ATOM 693 C C . ASP A 1 84 ? 16.118 -14.486 -1.775 1.00 65.50 84 ASP A C 1
ATOM 695 O O . ASP A 1 84 ? 16.247 -14.680 -0.569 1.00 65.50 84 ASP A O 1
ATOM 699 N N . HIS A 1 85 ? 14.984 -13.993 -2.288 1.00 75.94 85 HIS A N 1
ATOM 700 C CA . HIS A 1 85 ? 13.799 -13.621 -1.513 1.00 75.94 85 HIS A CA 1
ATOM 701 C C . HIS A 1 85 ? 12.531 -14.183 -2.163 1.00 75.94 85 HIS A C 1
ATOM 703 O O . HIS A 1 85 ? 12.179 -13.836 -3.292 1.00 75.94 85 HIS A O 1
ATOM 709 N N . PHE A 1 86 ? 11.818 -15.056 -1.446 1.00 78.00 86 PHE A N 1
ATOM 710 C CA . PHE A 1 86 ? 10.624 -15.731 -1.959 1.00 78.00 86 PHE A CA 1
ATOM 711 C C . PHE A 1 86 ? 9.382 -14.820 -1.958 1.00 78.00 86 PHE A C 1
ATOM 713 O O . PHE A 1 86 ? 8.421 -15.015 -1.211 1.00 78.00 86 PHE A O 1
ATOM 720 N N . ASP A 1 87 ? 9.391 -13.835 -2.851 1.00 79.12 87 ASP A N 1
ATOM 721 C CA . ASP A 1 87 ? 8.438 -12.730 -2.875 1.00 79.12 87 ASP A CA 1
ATOM 722 C C . ASP A 1 87 ? 7.434 -12.852 -4.032 1.00 79.12 87 ASP A C 1
ATOM 724 O O . ASP A 1 87 ? 7.331 -12.000 -4.917 1.00 79.12 87 ASP A O 1
ATOM 728 N N . LEU A 1 88 ? 6.625 -13.921 -4.013 1.00 83.81 88 LEU A N 1
ATOM 729 C CA . LEU A 1 88 ? 5.567 -14.155 -5.016 1.00 83.81 88 LEU A CA 1
ATOM 730 C C . LEU A 1 88 ? 4.518 -13.034 -5.071 1.00 83.81 88 LEU A C 1
ATOM 732 O O . LEU A 1 88 ? 3.843 -12.857 -6.086 1.00 83.81 88 LEU A O 1
ATOM 736 N N . TYR A 1 89 ? 4.383 -12.258 -3.995 1.00 84.38 89 TYR A N 1
ATOM 737 C CA . TYR A 1 89 ? 3.488 -11.108 -3.965 1.00 84.38 89 TYR A CA 1
ATOM 738 C C . TYR A 1 89 ? 3.887 -10.036 -4.991 1.00 84.38 89 TYR A C 1
ATOM 740 O O . TYR A 1 89 ? 3.016 -9.319 -5.476 1.00 84.38 89 TYR A O 1
ATOM 748 N N . LEU A 1 90 ? 5.162 -9.953 -5.389 1.00 85.81 90 LEU A N 1
ATOM 749 C CA . LEU A 1 90 ? 5.611 -9.027 -6.431 1.00 85.81 90 LEU A CA 1
ATOM 750 C C . LEU A 1 90 ? 5.014 -9.376 -7.790 1.00 85.81 90 LEU A C 1
ATOM 752 O O . LEU A 1 90 ? 4.604 -8.478 -8.513 1.00 85.81 90 LEU A O 1
ATOM 756 N N . ILE A 1 91 ? 4.893 -10.664 -8.119 1.00 87.31 91 ILE A N 1
ATOM 757 C CA . ILE A 1 91 ? 4.237 -11.107 -9.357 1.00 87.31 91 ILE A CA 1
ATOM 758 C C . ILE A 1 91 ? 2.760 -10.694 -9.337 1.00 87.31 91 ILE A C 1
ATOM 760 O O . ILE A 1 91 ? 2.236 -10.212 -10.335 1.00 87.31 91 ILE A O 1
ATOM 764 N N . LEU A 1 92 ? 2.094 -10.830 -8.185 1.00 89.19 92 LEU A N 1
ATOM 765 C CA . LEU A 1 92 ? 0.686 -10.452 -8.029 1.00 89.19 92 LEU A CA 1
ATOM 766 C C . LEU A 1 92 ? 0.465 -8.936 -8.110 1.00 89.19 92 LEU A C 1
ATOM 768 O O . LEU A 1 92 ? -0.544 -8.492 -8.656 1.00 89.19 92 LEU A O 1
ATOM 772 N N . PHE A 1 93 ? 1.387 -8.140 -7.565 1.00 90.12 93 PHE A N 1
ATOM 773 C CA . PHE A 1 93 ? 1.295 -6.679 -7.578 1.00 90.12 93 PHE A CA 1
ATOM 774 C C . PHE A 1 93 ? 1.929 -6.035 -8.812 1.00 90.12 93 PHE A C 1
ATOM 776 O O . PHE A 1 93 ? 1.706 -4.845 -9.033 1.00 90.12 93 PHE A O 1
ATOM 783 N N . SER A 1 94 ? 2.653 -6.791 -9.643 1.00 90.81 94 SER A N 1
ATOM 784 C CA . SER A 1 94 ? 3.287 -6.287 -10.865 1.00 90.81 94 SER A CA 1
ATOM 785 C C . SER A 1 94 ? 2.320 -5.501 -11.754 1.00 90.81 94 SER A C 1
ATOM 787 O O . SER A 1 94 ? 2.670 -4.374 -12.112 1.00 90.81 94 SER A O 1
ATOM 789 N N . PRO A 1 95 ? 1.064 -5.937 -12.004 1.00 90.88 95 PRO A N 1
ATOM 790 C CA . PRO A 1 95 ? 0.159 -5.200 -12.884 1.00 90.88 95 PRO A CA 1
ATOM 791 C C . PRO A 1 95 ? -0.230 -3.825 -12.331 1.00 90.88 95 PRO A C 1
ATOM 793 O O . PRO A 1 95 ? -0.538 -2.916 -13.098 1.00 90.88 95 PRO A O 1
ATOM 796 N N . LEU A 1 96 ? -0.179 -3.632 -11.006 1.00 91.62 96 LEU A N 1
ATOM 797 C CA . LEU A 1 96 ? -0.450 -2.332 -10.385 1.00 91.62 96 LEU A CA 1
ATOM 798 C C . LEU A 1 96 ? 0.623 -1.292 -10.736 1.00 91.62 96 LEU A C 1
ATOM 800 O O . LEU A 1 96 ? 0.336 -0.094 -10.699 1.00 91.62 96 LEU A O 1
ATOM 804 N N . SER A 1 97 ? 1.819 -1.728 -11.147 1.00 92.38 97 SER A N 1
ATOM 805 C CA . SER A 1 97 ? 2.870 -0.827 -11.631 1.00 92.38 97 SER A CA 1
ATOM 806 C C . SER A 1 97 ? 2.514 -0.097 -12.919 1.00 92.38 97 SER A C 1
ATOM 808 O O . SER A 1 97 ? 3.011 1.004 -13.138 1.00 92.38 97 SER A O 1
ATOM 810 N N . LEU A 1 98 ? 1.554 -0.603 -13.695 1.00 91.50 98 LEU A N 1
ATOM 811 C CA . LEU A 1 98 ? 1.006 0.114 -14.847 1.00 91.50 98 LEU A CA 1
ATOM 812 C C . LEU A 1 98 ? 0.193 1.356 -14.443 1.00 91.50 98 LEU A C 1
ATOM 814 O O . LEU A 1 98 ? 0.047 2.275 -15.243 1.00 91.50 98 LEU A O 1
ATOM 818 N N . LEU A 1 99 ? -0.334 1.390 -13.214 1.00 93.00 99 LEU A N 1
ATOM 819 C CA . LEU A 1 99 ? -1.135 2.503 -12.693 1.00 93.00 99 LEU A CA 1
ATOM 820 C C . LEU A 1 99 ? -0.307 3.460 -11.835 1.00 93.00 99 LEU A C 1
ATOM 822 O O . LEU A 1 99 ? -0.450 4.675 -11.952 1.00 93.00 99 LEU A O 1
ATOM 826 N N . PHE A 1 100 ? 0.539 2.916 -10.958 1.00 91.12 100 PHE A N 1
ATOM 827 C CA . PHE A 1 100 ? 1.251 3.697 -9.943 1.00 91.12 100 PHE A CA 1
ATOM 828 C C . PHE A 1 100 ? 2.763 3.797 -10.192 1.00 91.12 100 PHE A C 1
ATOM 830 O O . PHE A 1 100 ? 3.452 4.517 -9.469 1.00 91.12 100 PHE A O 1
ATOM 837 N N . GLY A 1 101 ? 3.304 3.100 -11.196 1.00 90.50 101 GLY A N 1
ATOM 838 C CA . GLY A 1 101 ? 4.729 3.125 -11.527 1.00 90.50 101 GLY A CA 1
ATOM 839 C C . GLY A 1 101 ? 5.610 2.778 -10.326 1.00 90.50 101 GLY A C 1
ATOM 840 O O . GLY A 1 101 ? 5.372 1.795 -9.619 1.00 90.50 101 GLY A O 1
ATOM 841 N N . THR A 1 102 ? 6.597 3.629 -10.049 1.00 90.38 102 THR A N 1
ATOM 842 C CA . THR A 1 102 ? 7.542 3.481 -8.929 1.00 90.38 102 THR A CA 1
ATOM 843 C C . THR A 1 102 ? 6.890 3.636 -7.547 1.00 90.38 102 THR A C 1
ATOM 845 O O . THR A 1 102 ? 7.455 3.208 -6.543 1.00 90.38 102 THR A O 1
ATOM 848 N N . TYR A 1 103 ? 5.676 4.194 -7.471 1.00 92.69 103 TYR A N 1
ATOM 849 C CA . TYR A 1 103 ? 4.936 4.364 -6.216 1.00 92.69 103 TYR A CA 1
ATOM 850 C C . TYR A 1 103 ? 4.158 3.114 -5.795 1.00 92.69 103 TYR A C 1
ATOM 852 O O . TYR A 1 103 ? 3.657 3.058 -4.673 1.00 92.69 103 TYR A O 1
ATOM 860 N N . THR A 1 104 ? 4.050 2.107 -6.664 1.00 93.38 104 THR A N 1
ATOM 861 C CA . THR A 1 104 ? 3.197 0.924 -6.461 1.00 93.38 104 THR A CA 1
ATOM 862 C C . THR A 1 104 ? 3.412 0.259 -5.113 1.00 93.38 104 THR A C 1
ATOM 864 O O . THR A 1 104 ? 2.464 0.086 -4.350 1.00 93.38 104 THR A O 1
ATOM 867 N N . LEU A 1 105 ? 4.662 -0.071 -4.786 1.00 92.06 105 LEU A N 1
ATOM 868 C CA . LEU A 1 105 ? 4.983 -0.769 -3.542 1.00 92.06 105 LEU A CA 1
ATOM 869 C C . LEU A 1 105 ? 4.756 0.109 -2.313 1.00 92.06 105 LEU A C 1
ATOM 871 O O . LEU A 1 105 ? 4.334 -0.401 -1.281 1.00 92.06 105 LEU A O 1
ATOM 875 N N . LEU A 1 106 ? 4.939 1.428 -2.431 1.00 93.38 106 LEU A N 1
ATOM 876 C CA . LEU A 1 106 ? 4.644 2.370 -1.350 1.00 93.38 106 LEU A CA 1
ATOM 877 C C . LEU A 1 106 ? 3.140 2.419 -1.064 1.00 93.38 106 LEU A C 1
ATOM 879 O O . LEU A 1 106 ? 2.726 2.369 0.092 1.00 93.38 106 LEU A O 1
ATOM 883 N N . VAL A 1 107 ? 2.315 2.461 -2.112 1.00 94.06 107 VAL A N 1
ATOM 884 C CA . VAL A 1 107 ? 0.851 2.432 -1.985 1.00 94.06 107 VAL A CA 1
ATOM 885 C C . VAL A 1 107 ? 0.390 1.106 -1.381 1.00 94.06 107 VAL A C 1
ATOM 887 O O . VAL A 1 107 ? -0.386 1.110 -0.424 1.00 94.06 107 VAL A O 1
ATOM 890 N N . VAL A 1 108 ? 0.904 -0.022 -1.880 1.00 93.94 108 VAL A N 1
ATOM 891 C CA . VAL A 1 108 ? 0.613 -1.359 -1.337 1.00 93.94 108 VAL A CA 1
ATOM 892 C C . VAL A 1 108 ? 1.000 -1.438 0.142 1.00 93.94 108 VAL A C 1
ATOM 894 O O . VAL A 1 108 ? 0.201 -1.895 0.959 1.00 93.94 108 VAL A O 1
ATOM 897 N N . GLN A 1 109 ? 2.179 -0.930 0.511 1.00 93.44 109 GLN A N 1
ATOM 898 C CA . GLN A 1 109 ? 2.657 -0.902 1.891 1.00 93.44 109 GLN A CA 1
ATOM 899 C C . GLN A 1 109 ? 1.757 -0.053 2.800 1.00 93.44 109 GLN A C 1
ATOM 901 O O . GLN A 1 109 ? 1.394 -0.502 3.888 1.00 93.44 109 GLN A O 1
ATOM 906 N N . ILE A 1 110 ? 1.354 1.147 2.366 1.00 95.62 110 ILE A N 1
ATOM 907 C CA . ILE A 1 110 ? 0.435 2.003 3.133 1.00 95.62 110 ILE A CA 1
ATOM 908 C C . ILE A 1 110 ? -0.897 1.280 3.358 1.00 95.62 110 ILE A C 1
ATOM 910 O O . ILE A 1 110 ? -1.384 1.220 4.486 1.00 95.62 110 ILE A O 1
ATOM 914 N N . ILE A 1 111 ? -1.475 0.691 2.307 1.00 95.38 111 ILE A N 1
ATOM 915 C CA . ILE A 1 111 ? -2.749 -0.034 2.401 1.00 95.38 111 ILE A CA 1
ATOM 916 C C . ILE A 1 111 ? -2.625 -1.221 3.363 1.00 95.38 111 ILE A C 1
ATOM 918 O O . ILE A 1 111 ? -3.489 -1.397 4.223 1.00 95.38 111 ILE A O 1
ATOM 922 N N . ALA A 1 112 ? -1.544 -1.999 3.273 1.00 94.69 112 ALA A N 1
ATOM 923 C CA . ALA A 1 112 ? -1.297 -3.133 4.159 1.00 94.69 112 ALA A CA 1
ATOM 924 C C . ALA A 1 112 ? -1.208 -2.706 5.635 1.00 94.69 112 ALA A C 1
ATOM 926 O O . ALA A 1 112 ? -1.825 -3.342 6.491 1.00 94.69 112 ALA A O 1
ATOM 927 N N . LEU A 1 113 ? -0.522 -1.596 5.935 1.00 95.38 113 LEU A N 1
ATOM 928 C CA . LEU A 1 113 ? -0.447 -1.041 7.292 1.00 95.38 113 LEU A CA 1
ATOM 929 C C . LEU A 1 113 ? -1.820 -0.600 7.814 1.00 95.38 113 LEU A C 1
ATOM 931 O O . LEU A 1 113 ? -2.170 -0.902 8.957 1.00 95.38 113 LEU A O 1
ATOM 935 N N . LEU 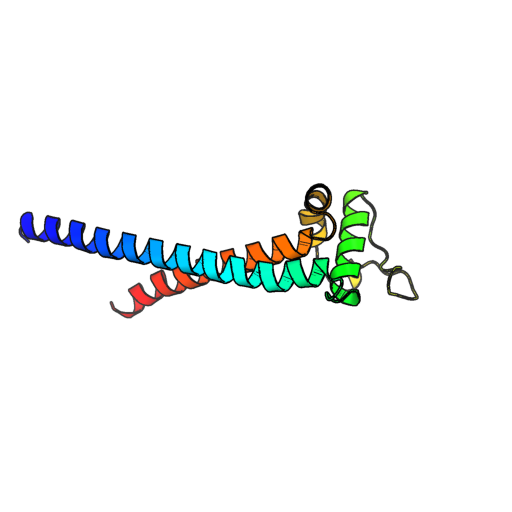A 1 114 ? -2.626 0.072 6.985 1.00 96.12 114 LEU A N 1
ATOM 936 C CA . LEU A 1 114 ? -3.969 0.510 7.378 1.00 96.12 114 LEU A CA 1
ATOM 937 C C . LEU A 1 114 ? -4.908 -0.677 7.630 1.00 96.12 114 LEU A C 1
ATOM 939 O O . LEU A 1 114 ? -5.615 -0.699 8.640 1.00 96.12 114 LEU A O 1
ATOM 943 N N . ILE A 1 115 ? -4.886 -1.691 6.759 1.00 96.19 115 ILE A N 1
ATOM 944 C CA . ILE A 1 115 ? -5.655 -2.931 6.945 1.00 96.19 115 ILE A CA 1
ATOM 945 C C . ILE A 1 115 ? -5.195 -3.660 8.213 1.00 96.19 115 ILE A C 1
ATOM 947 O O . ILE A 1 115 ? -6.036 -4.096 9.002 1.00 96.19 115 ILE A O 1
ATOM 951 N N . GLY A 1 116 ? -3.883 -3.741 8.454 1.00 94.19 116 GLY A N 1
ATOM 952 C CA . GLY A 1 116 ? -3.315 -4.311 9.676 1.00 94.19 116 GLY A CA 1
ATOM 953 C C . GLY A 1 116 ? -3.799 -3.594 10.938 1.00 94.19 116 GLY A C 1
ATOM 954 O O . GLY A 1 116 ? -4.212 -4.247 11.897 1.00 94.19 116 GLY A O 1
ATOM 955 N N . GLY A 1 117 ? -3.856 -2.259 10.914 1.00 92.88 117 GLY A N 1
ATOM 956 C CA . GLY A 1 117 ? -4.410 -1.451 12.004 1.00 92.88 117 GLY A CA 1
ATOM 957 C C . GLY A 1 117 ? -5.892 -1.737 12.275 1.00 92.88 117 GLY A C 1
ATOM 958 O O . GLY A 1 117 ? -6.290 -1.907 13.429 1.00 92.88 117 GLY A O 1
ATOM 959 N N . ILE A 1 118 ? -6.709 -1.874 11.223 1.00 93.50 118 ILE A N 1
ATOM 960 C CA . ILE A 1 118 ? -8.120 -2.288 11.349 1.00 93.50 118 ILE A CA 1
ATOM 961 C C . ILE A 1 118 ? -8.219 -3.695 11.951 1.00 93.50 118 ILE A C 1
ATOM 963 O O . ILE A 1 118 ? -9.060 -3.938 12.821 1.00 93.50 118 ILE A O 1
ATOM 967 N N . GLY A 1 119 ? -7.370 -4.619 11.498 1.00 92.06 119 GLY A N 1
ATOM 968 C CA . GLY A 1 119 ? -7.295 -5.987 12.004 1.00 92.06 119 GLY A CA 1
ATOM 969 C C . GLY A 1 119 ? -6.977 -6.028 13.497 1.00 92.06 119 GLY A C 1
ATOM 970 O O . GLY A 1 119 ? -7.716 -6.652 14.256 1.00 92.06 119 GLY A O 1
ATOM 971 N N . ALA A 1 120 ? -5.952 -5.293 13.931 1.00 90.88 120 ALA A N 1
ATOM 972 C CA . ALA A 1 120 ? -5.580 -5.174 15.338 1.00 90.88 120 ALA A CA 1
ATOM 973 C C . ALA A 1 120 ? -6.724 -4.592 16.183 1.00 90.88 120 ALA A C 1
ATOM 975 O O . ALA A 1 120 ? -7.082 -5.158 17.216 1.00 90.88 120 ALA A O 1
ATOM 976 N N . TYR A 1 121 ? -7.362 -3.514 15.714 1.00 89.25 121 TYR A N 1
ATOM 977 C CA . TYR A 1 121 ? -8.513 -2.915 16.391 1.00 89.25 121 TYR A CA 1
ATOM 978 C C . TYR A 1 121 ? -9.656 -3.921 16.593 1.00 89.25 121 TYR A C 1
ATOM 980 O O . TYR A 1 121 ? -10.204 -4.041 17.690 1.00 89.25 121 TYR A O 1
ATOM 988 N N . ARG A 1 122 ? -9.999 -4.685 15.547 1.00 87.81 122 ARG A N 1
ATOM 989 C CA . ARG A 1 122 ? -11.047 -5.713 15.623 1.00 87.81 122 ARG A CA 1
ATOM 990 C C . ARG A 1 122 ? -10.651 -6.872 16.526 1.00 87.81 122 ARG A C 1
ATOM 992 O O . ARG A 1 122 ? -11.485 -7.324 17.302 1.00 87.81 122 ARG A O 1
ATOM 999 N N . PHE A 1 123 ? -9.403 -7.326 16.452 1.00 87.50 123 PHE A N 1
ATOM 1000 C CA . PHE A 1 123 ? -8.886 -8.399 17.294 1.00 87.50 123 PHE A CA 1
ATOM 1001 C C . PHE A 1 123 ? -9.043 -8.039 18.775 1.00 87.50 123 PHE A C 1
ATOM 1003 O O . PHE A 1 123 ? -9.738 -8.739 19.507 1.00 87.50 123 PHE A O 1
ATOM 1010 N N . PHE A 1 124 ? -8.520 -6.891 19.210 1.00 85.38 124 PHE A N 1
ATOM 1011 C CA . PHE A 1 124 ? -8.662 -6.468 20.605 1.00 85.38 124 PHE A CA 1
ATOM 1012 C C . PHE A 1 124 ? -10.107 -6.136 20.993 1.00 85.38 124 PHE A C 1
ATOM 1014 O O . PHE A 1 124 ? -10.490 -6.366 22.137 1.00 85.38 124 PHE A O 1
ATOM 1021 N N . GLY A 1 125 ? -10.939 -5.664 20.061 1.00 78.75 125 GLY A N 1
ATOM 1022 C CA . GLY A 1 125 ? -12.371 -5.476 20.304 1.00 78.75 125 GLY A CA 1
ATOM 1023 C C . GLY A 1 125 ? -13.119 -6.788 20.576 1.00 78.75 125 GLY A C 1
ATOM 1024 O O . GLY A 1 125 ? -13.972 -6.832 21.459 1.00 78.75 125 GLY A O 1
ATOM 1025 N N . VAL A 1 126 ? -12.783 -7.861 19.853 1.00 67.44 126 VAL A N 1
ATOM 1026 C CA . VAL A 1 126 ? -13.386 -9.193 20.028 1.00 67.44 126 VAL A CA 1
ATOM 1027 C C . VAL A 1 126 ? -12.839 -9.880 21.280 1.00 67.44 126 VAL A C 1
ATOM 1029 O O . VAL A 1 126 ? -13.616 -10.290 22.136 1.00 67.44 126 VAL A O 1
ATOM 1032 N N . PHE A 1 127 ? -11.517 -9.971 21.436 1.00 60.25 127 PHE A N 1
ATOM 1033 C CA . PHE A 1 127 ? -10.894 -10.673 22.566 1.00 60.25 127 PHE A CA 1
ATOM 1034 C C . PHE A 1 127 ? -11.010 -9.908 23.888 1.00 60.25 127 PHE A C 1
ATOM 1036 O O . PHE A 1 127 ? -11.223 -10.519 24.934 1.00 60.25 127 PHE A O 1
ATOM 1043 N N . GLY A 1 128 ? -10.969 -8.575 23.849 1.00 57.50 128 GLY A N 1
ATOM 1044 C CA . GLY A 1 128 ? -11.266 -7.746 25.013 1.00 57.50 128 GLY A CA 1
ATOM 1045 C C . GLY A 1 128 ? -12.684 -7.981 25.533 1.00 57.50 128 GLY A C 1
ATOM 1046 O O . GLY A 1 128 ? -12.882 -7.982 26.738 1.00 57.50 128 GLY A O 1
ATOM 1047 N N . ALA A 1 129 ? -13.659 -8.265 24.662 1.00 55.69 129 ALA A N 1
ATOM 1048 C CA . ALA A 1 129 ? -15.024 -8.587 25.079 1.00 55.69 129 ALA A CA 1
ATOM 1049 C C . ALA A 1 129 ? -15.164 -9.987 25.712 1.00 55.69 129 ALA A C 1
ATOM 1051 O O . ALA A 1 129 ? -16.039 -10.181 26.554 1.00 55.69 129 ALA A O 1
ATOM 1052 N N . PHE A 1 130 ? -14.308 -10.949 25.345 1.00 53.28 130 PHE A N 1
ATOM 1053 C CA . PHE A 1 130 ? -14.290 -12.284 25.957 1.00 53.28 130 PHE A CA 1
ATOM 1054 C C . PHE A 1 130 ? -13.643 -12.301 27.346 1.00 53.28 130 PHE A C 1
ATOM 1056 O O . PHE A 1 130 ? -14.056 -13.090 28.182 1.00 53.28 130 PHE A O 1
ATOM 1063 N N . SER A 1 131 ? -12.674 -11.422 27.616 1.00 50.72 131 SER A N 1
ATOM 1064 C CA . SER A 1 131 ? -11.926 -11.422 28.882 1.00 50.72 131 SER A CA 1
ATOM 1065 C C . SER A 1 131 ? -12.697 -10.866 30.094 1.00 50.72 131 SER A C 1
ATOM 1067 O O . SER A 1 131 ? -12.164 -10.899 31.201 1.00 50.72 131 SER A O 1
ATOM 1069 N N . TYR A 1 132 ? -13.911 -10.335 29.900 1.00 48.56 132 TYR A N 1
ATOM 1070 C CA . TYR A 1 132 ? -14.767 -9.780 30.964 1.00 48.56 132 TYR A CA 1
ATOM 1071 C C . TYR A 1 132 ? -16.044 -10.602 31.233 1.00 48.56 132 TYR A C 1
ATOM 1073 O O . TYR A 1 132 ? -16.932 -10.105 31.927 1.00 48.56 132 TYR A O 1
ATOM 1081 N N . ASN A 1 133 ? -16.157 -11.818 30.687 1.00 42.03 133 ASN A N 1
ATOM 1082 C CA . ASN A 1 133 ? -17.210 -12.785 31.036 1.00 42.03 133 ASN A CA 1
ATOM 1083 C C . ASN A 1 133 ? -16.603 -13.979 31.770 1.00 42.03 133 ASN A C 1
ATOM 1085 O O . ASN A 1 133 ? -17.337 -14.572 32.588 1.00 42.03 133 ASN A O 1
#

Foldseek 3Di:
DDPVVVVVVVVVVVVVVVVLVVVLVVVLVVLLVVLCCVPVVCVVVVNDDCVPLVQLLQCLVQLVVVHFQQSVVPDPGGDGPCVVPVCCVSNVQSVVCVVQPSCSVSVVVSVVVSVVSVVVVVVCVVVVVVVVD

pLDDT: mean 82.73, std 12.08, range [42.03, 97.31]

Radius of gyration: 22.36 Å; chains: 1; bounding box: 67×31×51 Å

Secondary structure (DSSP, 8-state):
--HHHHHHHHHHHHHHHHHHHHHHHHHHHHHHHHHHHHHHHHHHTT-S-IIIIIHHHHHHHHHHTT-----TTT-SS---HHHHS--HHHHHHGGGHHHHGGGHHHHHHHHHHHHHHHHHHHHHHHHHHHTT-